Protein AF-A0A840QFC2-F1 (afdb_monomer_lite)

Sequence (84 aa):
MIDHDHLTGLVRGYVCTPCNNVVDHCTHVSECMFSYYLNNPPASQLALPHPNHTAFQRRRGEFHLRRVEHFDRLVAEMAGTHRR

pLDDT: mean 90.46, std 9.66, range [49.56, 98.06]

InterPro domains:
  IPR004211 Recombination endonuclease VII [PF02945] (1-38)
  IPR038563 Recombination endonuclease VII superfamily [G3DSA:3.40.1800.10] (1-40)
  IPR044925 His-Me finger superfamily [SSF54060] (2-29)

Radius of gyration: 21.2 Å; chains: 1; bounding box: 59×27×44 Å

Organism: NCBI:txid664693

Foldseek 3Di:
DQAADLVLQFTLGDDDPVCSVCLVVDPDCDPDPSNVSVVRRPCVVVRDGHPVSVVVVVVVVVVVVVVVVVVVVVVVVVVVVPPD

Secondary structure (DSSP, 8-state):
-EEE-TTT-BEEEE--HHHHHHGGG---SSSSHHHHHHHS-TTGGG-PBPHHHHHHHHHHHHHHHHHHHHHHHHHHHHHHHTT-

Structure (mmCIF, N/CA/C/O backbone):
data_AF-A0A840QFC2-F1
#
_entry.id   AF-A0A840QFC2-F1
#
loop_
_atom_site.group_PDB
_atom_site.id
_atom_site.type_symbol
_atom_site.label_atom_id
_atom_site.label_alt_id
_atom_site.label_comp_id
_atom_site.label_asym_id
_atom_site.label_entity_id
_atom_site.label_seq_id
_atom_site.pdbx_PDB_ins_code
_atom_site.Cartn_x
_atom_site.Cartn_y
_atom_site.Cartn_z
_atom_site.occupancy
_atom_site.B_iso_or_equiv
_atom_site.auth_seq_id
_atom_site.auth_comp_id
_atom_site.auth_asym_id
_atom_site.auth_atom_id
_atom_site.pdbx_PDB_model_num
ATOM 1 N N . MET A 1 1 ? 10.411 5.272 2.443 1.00 94.00 1 MET A N 1
ATOM 2 C CA . MET A 1 1 ? 9.005 5.183 2.886 1.00 94.00 1 MET A CA 1
ATOM 3 C C . MET A 1 1 ? 8.681 3.728 3.152 1.00 94.00 1 MET A C 1
ATOM 5 O O . MET A 1 1 ? 9.165 2.880 2.409 1.00 94.00 1 MET A O 1
ATOM 9 N N . ILE A 1 2 ? 7.939 3.440 4.223 1.00 95.88 2 ILE A N 1
ATOM 10 C CA . ILE A 1 2 ? 7.424 2.089 4.467 1.00 95.88 2 ILE A CA 1
ATOM 11 C C . ILE A 1 2 ? 6.138 1.967 3.657 1.00 95.88 2 ILE A C 1
ATOM 13 O O . ILE A 1 2 ? 5.133 2.593 3.986 1.00 95.88 2 ILE A O 1
ATOM 17 N N . ASP A 1 3 ? 6.213 1.213 2.572 1.00 97.06 3 ASP A N 1
ATOM 18 C CA . ASP A 1 3 ? 5.077 0.946 1.709 1.00 97.06 3 ASP A CA 1
ATOM 19 C C . ASP A 1 3 ? 4.253 -0.216 2.274 1.00 97.06 3 ASP A C 1
ATOM 21 O O . ASP A 1 3 ? 4.788 -1.157 2.877 1.00 97.06 3 ASP A O 1
ATOM 25 N N . HIS A 1 4 ? 2.937 -0.134 2.111 1.00 96.75 4 HIS A N 1
ATOM 26 C CA . HIS A 1 4 ? 2.009 -1.128 2.624 1.00 96.75 4 HIS A CA 1
ATOM 27 C C . HIS A 1 4 ? 0.827 -1.292 1.684 1.00 96.75 4 HIS A C 1
ATOM 29 O O . HIS A 1 4 ? 0.419 -0.358 1.000 1.00 96.75 4 HIS A O 1
ATOM 35 N N . ASP A 1 5 ? 0.271 -2.493 1.676 1.00 95.06 5 ASP A N 1
ATOM 36 C CA . ASP A 1 5 ? -0.965 -2.777 0.976 1.00 95.06 5 ASP A CA 1
ATOM 37 C C . ASP A 1 5 ? -2.113 -2.040 1.685 1.00 95.06 5 ASP A C 1
ATOM 39 O O . ASP A 1 5 ? -2.364 -2.237 2.876 1.00 95.06 5 ASP A O 1
ATOM 43 N N . HIS A 1 6 ? -2.802 -1.152 0.970 1.00 92.12 6 HIS A N 1
ATOM 44 C CA . HIS A 1 6 ? -3.854 -0.323 1.559 1.00 92.12 6 HIS A CA 1
ATOM 45 C C . HIS A 1 6 ? -5.138 -1.095 1.904 1.00 92.12 6 HIS A C 1
ATOM 47 O O . HIS A 1 6 ? -5.929 -0.619 2.726 1.00 92.12 6 HIS A O 1
ATOM 53 N N . LEU A 1 7 ? -5.346 -2.283 1.330 1.00 90.94 7 LEU A N 1
ATOM 54 C CA . LEU A 1 7 ? -6.49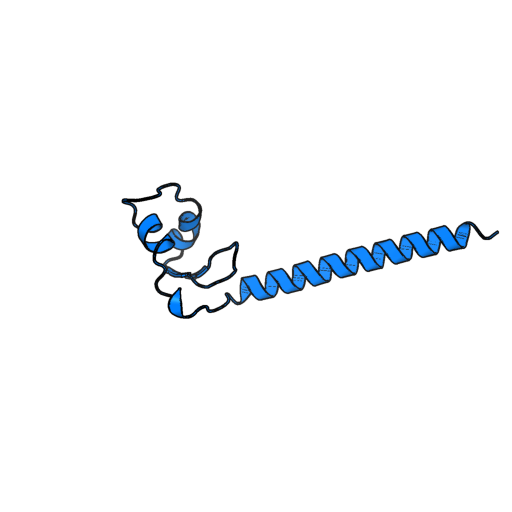4 -3.134 1.630 1.00 90.94 7 LEU A CA 1
ATOM 55 C C . LEU A 1 7 ? -6.276 -3.891 2.946 1.00 90.94 7 LEU A C 1
ATOM 57 O O . LEU A 1 7 ? -7.096 -3.808 3.859 1.00 90.94 7 LEU A O 1
ATOM 61 N N . THR A 1 8 ? -5.158 -4.601 3.056 1.00 92.88 8 THR A N 1
ATOM 62 C CA . THR A 1 8 ? -4.827 -5.465 4.200 1.00 92.88 8 THR A CA 1
ATOM 63 C C . THR A 1 8 ? -4.132 -4.717 5.334 1.00 92.88 8 THR A C 1
ATOM 65 O O . THR A 1 8 ? -4.228 -5.120 6.490 1.00 92.88 8 THR A O 1
ATOM 68 N N . GLY A 1 9 ? -3.438 -3.624 5.021 1.00 95.12 9 GLY A N 1
ATOM 69 C CA . GLY A 1 9 ? -2.599 -2.886 5.958 1.00 95.12 9 GLY A CA 1
ATOM 70 C C . GLY A 1 9 ? -1.201 -3.465 6.152 1.00 95.12 9 GLY A C 1
ATOM 71 O O . GLY A 1 9 ? -0.445 -2.924 6.959 1.00 95.12 9 GLY A O 1
ATOM 72 N N . LEU A 1 10 ? -0.845 -4.552 5.461 1.00 97.19 10 LEU A N 1
ATOM 73 C CA . LEU A 1 10 ? 0.434 -5.235 5.651 1.00 97.19 10 LEU A CA 1
ATOM 74 C C . LEU A 1 10 ? 1.572 -4.532 4.911 1.00 97.19 10 LEU A C 1
ATOM 76 O O . LEU A 1 10 ? 1.423 -4.085 3.774 1.00 97.19 10 LEU A O 1
ATOM 80 N N . VAL A 1 11 ? 2.733 -4.455 5.559 1.00 97.75 11 VAL A N 1
ATOM 81 C CA . VAL A 1 11 ? 3.948 -3.869 4.986 1.00 97.75 11 VAL A CA 1
ATOM 82 C C . VAL A 1 11 ? 4.429 -4.708 3.803 1.00 97.75 11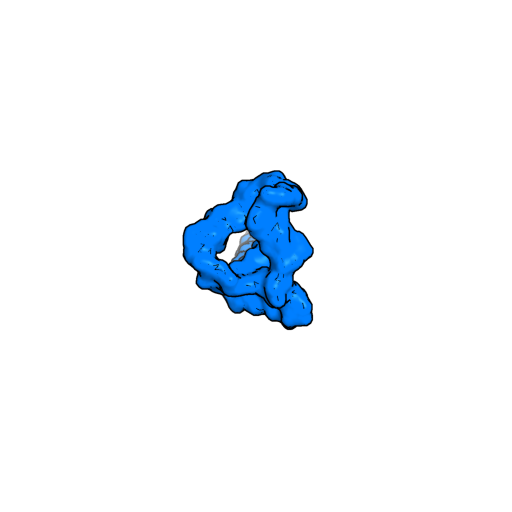 VAL A C 1
ATOM 84 O O . VAL A 1 11 ? 4.656 -5.910 3.931 1.00 97.75 11 VAL A O 1
ATOM 87 N N . ARG A 1 12 ? 4.646 -4.050 2.660 1.00 98.06 12 ARG A N 1
ATOM 88 C CA . ARG A 1 12 ? 5.208 -4.658 1.445 1.00 98.06 12 ARG A CA 1
ATOM 89 C C . ARG A 1 12 ? 6.731 -4.520 1.402 1.00 98.06 12 ARG A C 1
ATOM 91 O O . ARG A 1 12 ? 7.427 -5.462 1.024 1.00 98.06 12 ARG A O 1
ATOM 98 N N . GLY A 1 13 ? 7.273 -3.384 1.852 1.00 97.19 13 GLY A N 1
ATOM 99 C CA . GLY A 1 13 ? 8.718 -3.160 1.971 1.00 97.19 13 GLY A CA 1
ATOM 100 C C . GLY A 1 13 ? 9.113 -1.686 2.094 1.00 97.19 13 GLY A C 1
ATOM 101 O O . GLY A 1 13 ? 8.268 -0.813 2.279 1.00 97.19 13 GLY A O 1
ATOM 102 N N . TYR A 1 14 ? 10.413 -1.401 1.981 1.00 97.06 14 TYR A N 1
ATOM 103 C CA . TYR A 1 14 ? 10.932 -0.032 1.942 1.00 97.06 14 TYR A CA 1
ATOM 104 C C . TYR A 1 14 ? 11.165 0.413 0.497 1.00 97.06 14 TYR A C 1
ATOM 106 O O . TYR A 1 14 ? 11.897 -0.239 -0.244 1.00 97.06 14 TYR A O 1
ATOM 114 N N . VAL A 1 15 ? 10.575 1.542 0.108 1.00 96.62 15 VAL A N 1
ATOM 115 C CA . VAL A 1 15 ? 10.733 2.139 -1.229 1.00 96.62 15 VAL A CA 1
ATOM 116 C C . VAL A 1 15 ? 11.028 3.636 -1.122 1.00 96.62 15 VAL A C 1
ATOM 118 O O . VAL A 1 15 ? 10.794 4.265 -0.083 1.00 96.62 15 VAL A O 1
ATOM 121 N N . CYS A 1 16 ? 11.558 4.246 -2.183 1.00 97.69 16 CYS A N 1
ATOM 122 C CA . CYS A 1 16 ? 11.736 5.698 -2.222 1.00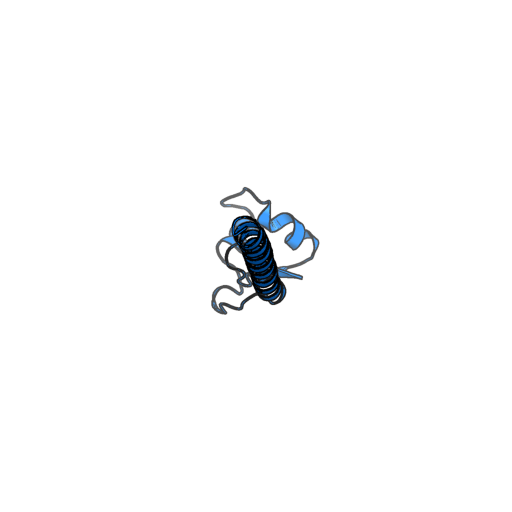 97.69 16 CYS A CA 1
ATOM 123 C C . CYS A 1 16 ? 10.381 6.421 -2.342 1.00 97.69 16 CYS A C 1
ATOM 125 O O . CYS A 1 16 ? 9.392 5.842 -2.791 1.00 97.69 16 CYS A O 1
ATOM 127 N N . THR A 1 17 ? 10.330 7.696 -1.948 1.00 97.25 17 THR A N 1
ATOM 128 C CA . THR A 1 17 ? 9.090 8.493 -1.971 1.00 97.25 17 THR A CA 1
ATOM 129 C C . THR A 1 17 ? 8.427 8.551 -3.353 1.00 97.25 17 THR A C 1
ATOM 131 O O . THR A 1 17 ? 7.223 8.314 -3.415 1.00 97.25 17 THR A O 1
ATOM 134 N N . PRO A 1 18 ? 9.153 8.781 -4.469 1.00 97.19 18 PRO A N 1
ATOM 135 C CA . PRO A 1 18 ? 8.536 8.769 -5.795 1.00 97.19 18 PRO A CA 1
ATOM 136 C C . PRO A 1 18 ? 7.856 7.439 -6.129 1.00 97.19 18 PRO A C 1
ATOM 138 O O . PRO A 1 18 ? 6.712 7.447 -6.570 1.00 97.19 18 PRO A O 1
ATOM 141 N N . CYS A 1 19 ? 8.513 6.305 -5.859 1.00 96.94 19 CYS A N 1
ATOM 142 C CA . CYS A 1 19 ? 7.928 4.985 -6.097 1.00 96.94 19 CYS A CA 1
ATOM 143 C C . CYS A 1 19 ? 6.699 4.744 -5.214 1.00 96.94 19 CYS A C 1
ATOM 145 O O . CYS A 1 19 ? 5.675 4.297 -5.718 1.00 96.94 19 CYS A O 1
ATOM 147 N N . ASN A 1 20 ? 6.769 5.097 -3.925 1.00 96.56 20 ASN A N 1
ATOM 148 C CA . ASN A 1 20 ? 5.641 4.959 -2.997 1.00 96.56 20 ASN A CA 1
ATOM 149 C C . ASN A 1 20 ? 4.388 5.699 -3.485 1.00 96.56 20 ASN A C 1
ATOM 151 O O . ASN A 1 20 ? 3.274 5.268 -3.219 1.00 96.56 20 ASN A O 1
ATOM 155 N N . ASN A 1 21 ? 4.562 6.833 -4.165 1.00 95.56 21 ASN A N 1
ATOM 156 C CA . ASN A 1 21 ? 3.448 7.660 -4.622 1.00 95.56 21 ASN A CA 1
ATOM 157 C C . ASN A 1 21 ? 2.734 7.095 -5.857 1.00 95.56 21 ASN A C 1
ATOM 159 O O . ASN A 1 21 ? 1.624 7.525 -6.151 1.00 95.56 21 ASN A O 1
ATOM 163 N N . VAL A 1 22 ? 3.363 6.182 -6.604 1.00 95.94 22 VAL A N 1
ATOM 164 C CA . VAL A 1 22 ? 2.836 5.708 -7.897 1.00 95.94 22 VAL A CA 1
ATOM 165 C C . VAL A 1 22 ? 2.652 4.198 -7.974 1.00 95.94 22 VAL A C 1
ATOM 167 O O . VAL A 1 22 ? 1.962 3.732 -8.876 1.00 95.94 22 VAL A O 1
ATOM 170 N N . VAL A 1 23 ? 3.246 3.427 -7.057 1.00 95.94 23 VAL A N 1
ATOM 171 C CA . VAL A 1 23 ? 3.249 1.957 -7.114 1.00 95.94 23 VAL A CA 1
ATOM 172 C C . VAL A 1 23 ? 1.831 1.375 -7.165 1.00 95.94 23 VAL A C 1
ATOM 174 O O . VAL A 1 23 ? 1.571 0.503 -7.987 1.00 95.94 23 VAL A O 1
ATOM 177 N N . ASP A 1 24 ? 0.893 1.932 -6.395 1.00 93.38 24 ASP A N 1
ATOM 178 C CA . ASP A 1 24 ? -0.517 1.508 -6.379 1.00 93.38 24 ASP A CA 1
ATOM 179 C C . ASP A 1 24 ? -1.316 1.954 -7.614 1.00 93.38 24 ASP A C 1
ATOM 181 O O . ASP A 1 24 ? -2.413 1.458 -7.861 1.00 93.38 24 ASP A O 1
ATOM 185 N N . HIS A 1 25 ? -0.784 2.887 -8.404 1.00 93.44 25 HIS A N 1
ATOM 186 C CA . HIS A 1 25 ? -1.398 3.343 -9.652 1.00 93.44 25 HIS A CA 1
ATOM 187 C C . HIS A 1 25 ? -0.881 2.579 -10.877 1.00 93.44 25 HIS A C 1
ATOM 189 O O . HIS A 1 25 ? -1.348 2.812 -11.991 1.00 93.44 25 HIS A O 1
ATOM 195 N N . CYS A 1 26 ? 0.080 1.669 -10.699 1.00 92.25 26 CYS A N 1
ATOM 196 C CA . CYS A 1 26 ? 0.595 0.852 -11.785 1.00 92.25 26 CYS A CA 1
ATOM 197 C C . CYS A 1 26 ? -0.446 -0.184 -12.229 1.00 92.25 26 CYS A C 1
ATOM 199 O O . CYS A 1 26 ? -0.795 -1.088 -11.478 1.00 92.25 26 CYS A O 1
ATOM 201 N N . THR A 1 27 ? -0.891 -0.099 -13.483 1.00 94.06 27 THR A N 1
ATOM 202 C CA . THR A 1 27 ? -1.861 -1.038 -14.074 1.00 94.06 27 THR A CA 1
ATOM 203 C C . THR A 1 27 ? -1.210 -2.242 -14.759 1.00 94.06 27 THR A C 1
ATOM 205 O O . THR A 1 27 ? -1.913 -3.122 -15.250 1.00 94.06 27 THR A O 1
ATOM 208 N N . HIS A 1 28 ? 0.125 -2.285 -14.843 1.00 95.19 28 HIS A N 1
ATOM 209 C CA . HIS A 1 28 ? 0.841 -3.409 -15.443 1.00 95.19 28 HIS A CA 1
ATOM 210 C C . HIS A 1 28 ? 0.745 -4.644 -14.546 1.00 95.19 28 HIS A C 1
ATOM 212 O O . HIS A 1 28 ? 1.115 -4.594 -13.374 1.00 95.19 28 HIS A O 1
ATOM 218 N N . VAL A 1 29 ? 0.303 -5.762 -15.120 1.00 92.50 29 VAL A N 1
ATOM 219 C CA . VAL A 1 29 ? 0.194 -7.058 -14.427 1.00 92.50 29 VAL A CA 1
ATOM 220 C C . VAL A 1 29 ? 1.475 -7.900 -14.509 1.00 92.50 29 VAL A C 1
ATOM 222 O O . VAL A 1 29 ? 1.657 -8.818 -13.714 1.00 92.50 29 VAL A O 1
ATOM 225 N N . SER A 1 30 ? 2.381 -7.576 -15.438 1.00 95.19 30 SER A N 1
ATOM 226 C CA . SER A 1 30 ? 3.678 -8.234 -15.645 1.00 95.19 30 SER A CA 1
ATOM 227 C C . SER A 1 30 ? 4.677 -7.284 -16.317 1.00 95.19 30 SER A C 1
ATOM 229 O O . SER A 1 30 ? 4.306 -6.191 -16.744 1.00 95.19 30 SER A O 1
ATOM 231 N N . GLU A 1 31 ? 5.946 -7.702 -16.407 1.00 94.25 31 GLU A N 1
ATOM 232 C CA . GLU A 1 31 ? 7.022 -7.004 -17.143 1.00 94.25 31 GLU A CA 1
ATOM 233 C C . GLU A 1 31 ? 7.285 -5.553 -16.699 1.00 94.25 31 GLU A C 1
ATOM 235 O O . GLU A 1 31 ? 7.887 -4.752 -17.409 1.00 94.25 31 GLU A O 1
ATOM 240 N N . CYS A 1 32 ? 6.886 -5.218 -15.474 1.00 95.88 32 CYS A N 1
ATOM 241 C CA . CYS A 1 32 ? 7.094 -3.914 -14.860 1.00 95.88 32 CYS A CA 1
ATOM 242 C C . CYS A 1 32 ? 7.690 -4.085 -13.462 1.00 95.88 32 CYS A C 1
ATOM 244 O O . CYS A 1 32 ? 7.244 -4.937 -12.693 1.00 95.88 32 CYS A O 1
ATOM 246 N N . MET A 1 33 ? 8.640 -3.229 -13.083 1.00 95.31 33 MET A N 1
ATOM 247 C CA . MET A 1 33 ? 9.259 -3.279 -11.753 1.00 95.31 33 MET A CA 1
ATOM 248 C C . MET A 1 33 ? 8.245 -3.149 -10.612 1.00 95.31 33 MET A C 1
ATOM 250 O O . MET A 1 33 ? 8.394 -3.816 -9.590 1.00 95.31 33 MET A O 1
ATOM 254 N N . PHE A 1 34 ? 7.187 -2.352 -10.791 1.00 97.06 34 PHE A N 1
ATOM 255 C CA . PHE A 1 34 ? 6.105 -2.275 -9.811 1.00 97.06 34 PHE A CA 1
ATOM 256 C C . PHE A 1 34 ? 5.300 -3.571 -9.755 1.00 97.06 34 PHE A C 1
ATOM 258 O O . PHE A 1 34 ? 5.038 -4.049 -8.661 1.00 97.06 34 PHE A O 1
ATOM 265 N N . SER A 1 35 ? 4.990 -4.196 -10.897 1.00 96.00 35 SER A N 1
ATOM 266 C CA . SER A 1 35 ? 4.298 -5.493 -10.905 1.00 96.00 35 SER A CA 1
ATOM 267 C C . SER A 1 35 ? 5.108 -6.576 -10.184 1.00 96.00 35 SER A C 1
ATOM 269 O O . SER A 1 35 ? 4.565 -7.304 -9.361 1.00 96.00 35 SER A O 1
ATOM 271 N N . TYR A 1 36 ? 6.427 -6.631 -10.401 1.00 96.25 36 TYR A N 1
ATOM 272 C CA . TYR A 1 36 ? 7.300 -7.582 -9.711 1.00 96.25 36 TYR A CA 1
ATOM 273 C C . TYR A 1 36 ? 7.348 -7.333 -8.203 1.00 96.25 36 TYR A C 1
ATOM 275 O O . TYR A 1 36 ? 7.262 -8.279 -7.425 1.00 96.25 36 TYR A O 1
ATOM 283 N N . TYR A 1 37 ? 7.435 -6.068 -7.791 1.00 97.00 37 TYR A N 1
ATOM 284 C CA . TYR A 1 37 ? 7.395 -5.683 -6.384 1.00 97.00 37 TYR A CA 1
ATOM 285 C C . TYR A 1 37 ? 6.054 -6.024 -5.715 1.00 97.00 37 TYR A C 1
ATOM 287 O O . TYR A 1 37 ? 6.041 -6.572 -4.616 1.00 97.00 37 TYR A O 1
ATOM 295 N N . LEU A 1 38 ? 4.931 -5.728 -6.375 1.00 95.50 38 LEU A N 1
ATOM 296 C CA . LEU A 1 38 ? 3.587 -5.993 -5.860 1.00 95.50 38 LEU A CA 1
ATOM 297 C C . LEU A 1 38 ? 3.293 -7.494 -5.758 1.00 95.50 38 LEU A C 1
ATOM 299 O O . LEU A 1 38 ? 2.706 -7.934 -4.774 1.00 95.50 38 LEU A O 1
ATOM 303 N N . ASN A 1 39 ? 3.732 -8.279 -6.745 1.00 94.38 39 ASN A N 1
ATOM 304 C CA . ASN A 1 39 ? 3.520 -9.727 -6.781 1.00 94.38 39 ASN A CA 1
ATOM 305 C C . ASN A 1 39 ? 4.433 -10.492 -5.813 1.00 94.38 39 ASN A C 1
ATOM 307 O O . ASN A 1 39 ? 4.080 -11.585 -5.377 1.00 94.38 39 ASN A O 1
ATOM 311 N N . ASN A 1 40 ? 5.605 -9.943 -5.480 1.00 95.56 40 ASN A N 1
ATOM 312 C CA . ASN A 1 40 ? 6.541 -10.557 -4.542 1.00 95.56 40 ASN A CA 1
ATOM 313 C C . ASN A 1 40 ? 7.156 -9.508 -3.594 1.00 95.56 40 ASN A C 1
ATOM 315 O O . ASN A 1 40 ? 8.332 -9.151 -3.737 1.00 95.56 40 ASN A O 1
ATOM 319 N N . PRO A 1 41 ? 6.376 -8.993 -2.624 1.00 96.44 41 PRO A N 1
ATOM 320 C CA . PRO A 1 41 ? 6.842 -7.937 -1.741 1.00 96.44 41 PRO A CA 1
ATOM 321 C C . PRO A 1 41 ? 7.956 -8.452 -0.819 1.00 96.44 41 PRO A C 1
ATOM 323 O O . PRO A 1 41 ? 7.754 -9.477 -0.154 1.00 96.44 41 PRO A O 1
ATOM 326 N N . PRO A 1 42 ? 9.093 -7.741 -0.686 1.00 96.81 42 PRO A N 1
ATOM 327 C CA . PRO A 1 42 ? 10.223 -8.184 0.136 1.00 96.81 42 PRO A CA 1
ATOM 328 C C . PRO A 1 42 ? 9.884 -8.463 1.606 1.00 96.81 42 PRO A C 1
ATOM 330 O O . PRO A 1 42 ? 10.537 -9.286 2.239 1.00 96.81 42 PRO A O 1
ATOM 333 N N . ALA A 1 43 ? 8.881 -7.780 2.165 1.00 97.56 43 ALA A N 1
ATOM 334 C CA . ALA A 1 43 ? 8.476 -7.935 3.563 1.00 97.56 43 ALA A CA 1
ATOM 335 C C . ALA A 1 43 ? 7.263 -8.862 3.765 1.00 97.56 43 ALA A C 1
ATOM 337 O O . ALA A 1 43 ? 6.819 -9.030 4.900 1.00 97.56 43 ALA A O 1
ATOM 338 N N . SER A 1 44 ? 6.736 -9.479 2.700 1.00 95.50 44 SER A N 1
ATOM 339 C CA . SER A 1 44 ? 5.509 -10.295 2.746 1.00 95.50 44 SER A CA 1
ATOM 340 C C . SER A 1 44 ? 5.552 -11.396 3.812 1.00 95.50 44 SER A C 1
ATOM 342 O O . SER A 1 44 ? 4.591 -11.581 4.556 1.00 95.50 44 SER A O 1
ATOM 344 N N . GLN A 1 45 ? 6.695 -12.069 3.952 1.00 96.56 45 GLN A N 1
ATOM 345 C CA . GLN A 1 45 ? 6.894 -13.162 4.909 1.00 96.56 45 GLN A CA 1
ATOM 346 C C . GLN A 1 45 ? 6.864 -12.718 6.378 1.00 96.56 45 GLN A C 1
ATOM 348 O O . GLN A 1 45 ? 6.679 -13.547 7.263 1.00 96.56 45 GLN A O 1
ATOM 353 N N . LEU A 1 46 ? 7.050 -11.424 6.653 1.00 96.50 46 LEU A N 1
ATOM 354 C CA . LEU A 1 46 ? 7.074 -10.897 8.017 1.00 96.50 46 LEU A CA 1
ATOM 355 C C . LEU A 1 46 ? 5.668 -10.597 8.553 1.00 96.50 46 LEU A C 1
ATOM 357 O O . LEU A 1 46 ? 5.509 -10.451 9.763 1.00 96.50 46 LEU A O 1
ATOM 361 N N . ALA A 1 47 ? 4.670 -10.470 7.667 1.00 95.38 47 ALA A N 1
ATOM 362 C CA . ALA A 1 47 ? 3.276 -10.166 8.009 1.00 95.38 47 ALA A CA 1
ATOM 363 C C . ALA A 1 47 ? 3.114 -8.978 8.986 1.00 95.38 47 ALA A C 1
ATOM 365 O O . ALA A 1 47 ? 2.253 -8.981 9.868 1.00 95.38 47 ALA A O 1
ATOM 366 N N . LEU A 1 48 ? 3.958 -7.950 8.844 1.00 95.81 48 LEU A N 1
ATOM 367 C CA . LEU A 1 48 ? 3.967 -6.804 9.751 1.00 95.81 48 LEU A CA 1
ATOM 368 C C . LEU A 1 48 ? 2.833 -5.826 9.408 1.00 95.81 48 LEU A C 1
ATOM 370 O O . LEU A 1 48 ? 2.736 -5.401 8.254 1.00 95.81 48 LEU A O 1
ATOM 374 N N . PRO A 1 49 ? 2.012 -5.399 10.383 1.00 95.69 49 PRO A N 1
ATOM 375 C CA . PRO A 1 49 ? 1.010 -4.366 10.158 1.00 95.69 49 PRO A CA 1
ATOM 376 C C . PRO A 1 49 ? 1.663 -2.984 10.058 1.00 95.69 49 PRO A C 1
ATOM 378 O O . PRO A 1 49 ? 2.530 -2.623 10.859 1.00 95.69 49 PRO A O 1
ATOM 381 N N . HIS A 1 50 ? 1.208 -2.166 9.112 1.00 95.19 50 HIS A N 1
ATOM 382 C CA . HIS A 1 50 ? 1.669 -0.792 8.987 1.00 95.19 50 HIS A CA 1
ATOM 383 C C . HIS A 1 50 ? 1.067 0.084 10.106 1.00 95.19 50 HIS A C 1
ATOM 385 O O . HIS A 1 50 ? -0.162 0.150 10.240 1.00 95.19 50 HIS A O 1
ATOM 391 N N . PRO A 1 51 ? 1.883 0.813 10.897 1.00 89.69 51 PRO A N 1
ATOM 392 C CA . PRO A 1 51 ? 1.398 1.547 12.070 1.00 89.69 51 PRO A CA 1
ATOM 393 C C . PRO A 1 51 ? 0.281 2.550 11.757 1.00 89.69 51 PRO A C 1
ATOM 395 O O . PRO A 1 51 ? -0.697 2.654 12.502 1.00 89.69 51 PRO A O 1
ATOM 398 N N . ASN A 1 52 ? 0.389 3.257 10.627 1.00 88.00 52 ASN A N 1
ATOM 399 C CA . ASN A 1 52 ? -0.594 4.276 10.257 1.00 88.00 52 ASN A CA 1
ATOM 400 C C . ASN A 1 52 ? -1.919 3.673 9.781 1.00 88.00 52 ASN A C 1
ATOM 402 O O . ASN A 1 52 ? -2.959 4.303 9.967 1.00 88.00 52 ASN A O 1
ATOM 406 N N . HIS A 1 53 ? -1.901 2.465 9.209 1.00 88.62 53 HIS A N 1
ATOM 407 C CA . HIS A 1 53 ? -3.120 1.781 8.774 1.00 88.62 53 HIS A CA 1
ATOM 408 C C . HIS A 1 53 ? -3.916 1.291 9.982 1.00 88.62 53 HIS A C 1
ATOM 410 O O . HIS A 1 53 ? -5.088 1.636 10.129 1.00 88.62 53 HIS A O 1
ATOM 416 N N . THR A 1 54 ? -3.239 0.642 10.933 1.00 81.12 54 THR A N 1
ATOM 417 C CA . THR A 1 54 ? -3.835 0.223 12.210 1.00 81.12 54 THR A CA 1
ATOM 418 C C . THR A 1 54 ? -4.430 1.408 12.972 1.00 81.12 54 THR A C 1
ATOM 420 O O . THR A 1 54 ? -5.566 1.350 13.447 1.00 81.12 54 THR A O 1
ATOM 423 N N . ALA A 1 55 ? -3.692 2.519 13.071 1.00 82.31 55 ALA A N 1
ATOM 424 C CA . ALA A 1 55 ? -4.182 3.726 13.732 1.00 82.31 55 ALA A CA 1
ATOM 425 C C . ALA A 1 55 ? -5.383 4.350 12.998 1.00 82.31 55 ALA A C 1
ATOM 427 O O . ALA A 1 55 ? -6.327 4.812 13.641 1.00 82.31 55 ALA A O 1
ATOM 428 N N . PHE A 1 56 ? -5.373 4.359 11.661 1.00 81.25 56 PHE A N 1
ATOM 429 C CA . PHE A 1 56 ? -6.491 4.851 10.859 1.00 81.25 56 PHE A CA 1
ATOM 430 C C . PHE A 1 56 ? -7.751 4.000 11.046 1.00 81.25 56 PHE A C 1
ATOM 432 O O . PHE A 1 56 ? -8.822 4.562 11.278 1.00 81.25 56 PHE A O 1
ATOM 439 N N . GLN A 1 57 ? -7.634 2.669 11.009 1.00 79.25 57 GLN A N 1
ATOM 440 C CA . GLN A 1 57 ? -8.773 1.774 11.218 1.00 79.25 57 GLN A CA 1
ATOM 441 C C . GLN A 1 57 ? -9.400 1.958 12.603 1.00 79.25 57 GLN A C 1
ATOM 443 O O . GLN A 1 57 ? -10.621 2.078 12.702 1.00 79.25 57 GLN A O 1
ATOM 448 N N . ARG A 1 58 ? -8.579 2.068 13.657 1.00 77.31 58 ARG A N 1
ATOM 449 C CA . ARG A 1 58 ? -9.062 2.341 15.022 1.00 77.31 58 ARG A CA 1
ATOM 450 C C . ARG A 1 58 ? -9.854 3.641 15.094 1.00 77.31 58 ARG A C 1
ATOM 452 O O . ARG A 1 58 ? -11.013 3.624 15.498 1.00 77.31 58 ARG A O 1
ATOM 459 N N . ARG A 1 59 ? -9.275 4.743 14.604 1.00 80.75 59 ARG A N 1
ATOM 460 C CA . ARG A 1 59 ? -9.960 6.044 14.567 1.00 80.75 59 ARG A CA 1
ATOM 461 C C . ARG A 1 59 ? -11.266 5.973 13.779 1.00 80.75 59 ARG A C 1
ATOM 463 O O . ARG A 1 59 ? -12.279 6.491 14.232 1.00 80.75 59 ARG A O 1
ATOM 470 N N . ARG A 1 60 ? -11.275 5.313 12.617 1.00 79.00 60 ARG A N 1
ATOM 471 C CA . ARG A 1 60 ? -12.490 5.138 11.805 1.00 79.00 60 ARG A CA 1
ATOM 472 C C . ARG A 1 60 ? -13.581 4.382 12.570 1.00 79.00 60 ARG A C 1
ATOM 474 O O . ARG A 1 60 ? -14.745 4.770 12.481 1.00 79.00 60 ARG A O 1
ATOM 481 N N . GLY A 1 61 ? -13.210 3.352 13.330 1.00 83.19 61 GLY A N 1
ATOM 482 C CA . GLY A 1 61 ? -14.116 2.631 14.225 1.00 83.19 61 GLY A CA 1
ATOM 483 C C . GLY A 1 61 ? -14.685 3.526 15.327 1.00 83.19 61 GLY A C 1
ATOM 484 O O . GLY A 1 61 ? -15.898 3.584 15.500 1.00 83.19 61 GLY A O 1
ATOM 485 N N . GLU A 1 62 ? -13.836 4.298 16.006 1.00 87.38 62 GLU A N 1
ATOM 486 C CA . GLU A 1 62 ? -14.260 5.253 17.041 1.00 87.38 62 GLU A CA 1
ATOM 487 C C . GLU A 1 62 ? -15.238 6.304 16.496 1.00 87.38 62 GLU A C 1
ATOM 489 O O . GLU A 1 62 ? -16.268 6.572 17.113 1.00 87.38 62 GLU A O 1
ATOM 494 N N . PHE A 1 63 ? -14.964 6.880 15.320 1.00 85.19 63 PHE A N 1
ATOM 495 C CA . PHE A 1 63 ? -15.888 7.815 14.670 1.00 85.19 63 PHE A CA 1
ATOM 496 C C . PHE A 1 63 ? -17.223 7.157 14.313 1.00 85.19 63 PHE A C 1
ATOM 498 O O . PHE A 1 63 ? -18.274 7.779 14.474 1.00 85.19 63 PHE A O 1
ATOM 505 N N . HIS A 1 64 ? -17.198 5.910 13.836 1.00 85.06 64 HIS A N 1
ATOM 506 C CA . HIS A 1 64 ? -18.416 5.165 13.537 1.00 85.06 64 HIS 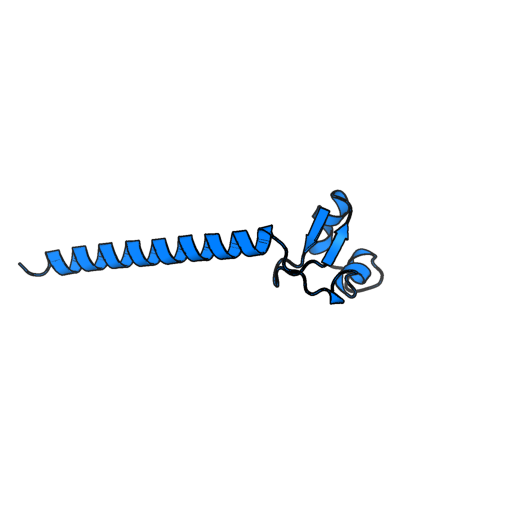A CA 1
ATOM 507 C C . HIS A 1 64 ? -19.261 4.936 14.797 1.00 85.06 64 HIS A C 1
ATOM 509 O O . HIS A 1 64 ? -20.449 5.251 14.781 1.00 85.06 64 HIS A O 1
ATOM 515 N N . LEU A 1 65 ? -18.645 4.474 15.891 1.00 85.75 65 LEU A N 1
ATOM 516 C CA . LEU A 1 65 ? -19.320 4.257 17.176 1.00 85.75 65 LEU A CA 1
ATOM 517 C C . LEU A 1 65 ? -19.926 5.554 17.718 1.00 85.75 65 LEU A C 1
ATOM 519 O O . LEU A 1 65 ? -21.116 5.592 18.016 1.00 85.75 65 LEU A O 1
ATOM 523 N N . ARG A 1 66 ? -19.165 6.657 17.713 1.00 89.19 66 ARG A N 1
ATOM 524 C CA . ARG A 1 66 ? -19.675 7.980 18.115 1.00 89.19 66 ARG A CA 1
ATOM 525 C C . ARG A 1 66 ? -20.886 8.421 17.296 1.00 89.19 66 ARG A C 1
ATOM 527 O O . ARG A 1 66 ? -21.782 9.079 17.823 1.00 89.19 66 ARG A O 1
ATOM 534 N N . ARG A 1 67 ? -20.918 8.090 16.001 1.00 89.25 67 ARG A N 1
ATOM 535 C CA . ARG A 1 67 ? -22.055 8.408 15.127 1.00 89.25 67 ARG A CA 1
ATOM 536 C C . ARG A 1 67 ? -23.296 7.594 15.497 1.00 89.25 67 ARG A C 1
ATOM 538 O O . ARG A 1 67 ? -24.385 8.159 15.490 1.00 89.25 67 ARG A O 1
ATOM 545 N N . VAL A 1 68 ? -23.132 6.312 15.829 1.00 90.81 68 VAL A N 1
ATOM 546 C CA . VAL A 1 68 ? -24.226 5.449 16.311 1.00 90.81 68 VAL A CA 1
ATOM 547 C C . VAL A 1 68 ? -24.761 5.968 17.646 1.00 90.81 68 VAL A C 1
ATOM 549 O O . VAL A 1 68 ? -25.945 6.254 17.747 1.00 90.81 68 VAL A O 1
ATOM 552 N N . GLU A 1 69 ? -23.887 6.241 18.616 1.00 93.56 69 GLU A N 1
ATOM 553 C CA . GLU A 1 69 ? -24.275 6.795 19.924 1.00 93.56 69 GLU A CA 1
ATOM 554 C C . GLU A 1 69 ? -24.991 8.152 19.818 1.00 93.56 69 GLU A C 1
ATOM 556 O O . GLU A 1 69 ? -25.866 8.486 20.620 1.00 93.56 69 GLU A O 1
ATOM 561 N N . HIS A 1 70 ? -24.597 8.991 18.856 1.00 93.19 70 HIS A N 1
ATOM 562 C CA . HIS A 1 70 ? -25.295 10.246 18.591 1.00 93.19 70 HIS A CA 1
ATOM 563 C C . HIS A 1 70 ? -26.700 10.004 18.032 1.00 93.19 70 HIS A C 1
ATOM 565 O O . HIS A 1 70 ? -27.648 10.633 18.495 1.00 93.19 70 HIS A O 1
ATOM 571 N N . PHE A 1 71 ? -26.841 9.076 17.085 1.00 92.69 71 PHE A N 1
ATOM 572 C CA . PHE A 1 71 ? -28.136 8.710 16.522 1.00 92.69 71 PHE A CA 1
ATOM 573 C C . PHE A 1 71 ? -29.074 8.105 17.577 1.00 92.69 71 PHE A C 1
ATOM 575 O O . PHE A 1 71 ? -30.214 8.547 17.693 1.00 92.69 71 PHE A O 1
ATOM 582 N N . ASP A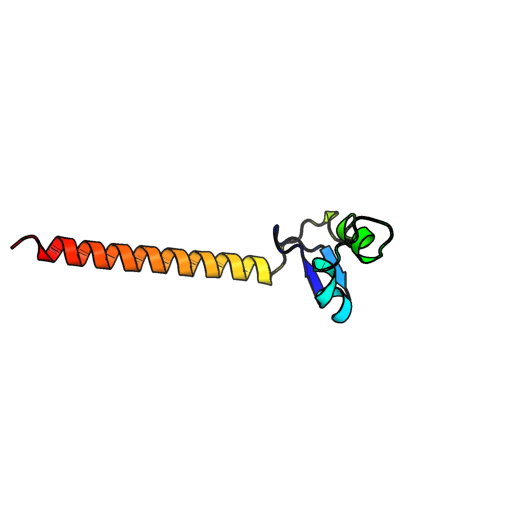 1 72 ? -28.583 7.176 18.401 1.00 92.88 72 ASP A N 1
ATOM 583 C CA . ASP A 1 72 ? -29.370 6.545 19.469 1.00 92.88 72 ASP A CA 1
ATOM 584 C C . ASP A 1 72 ? -29.898 7.577 20.476 1.00 92.88 72 ASP A C 1
ATOM 586 O O . ASP A 1 72 ? -31.052 7.500 20.904 1.00 92.88 72 ASP A O 1
ATOM 590 N N . ARG A 1 73 ? -29.090 8.598 20.807 1.00 91.50 73 ARG A N 1
ATOM 591 C CA . ARG A 1 73 ? -29.535 9.727 21.641 1.00 91.50 73 ARG A CA 1
ATOM 592 C C . ARG A 1 73 ? -30.674 10.512 21.000 1.00 91.50 73 ARG A C 1
ATOM 594 O O . ARG A 1 73 ? -31.676 10.751 21.666 1.00 91.50 73 ARG A O 1
ATOM 601 N N . LEU A 1 74 ? -30.552 10.865 19.719 1.00 93.38 74 LEU A N 1
ATOM 602 C CA . LEU A 1 74 ? -31.604 11.591 18.999 1.00 93.38 74 LEU A CA 1
ATOM 603 C C . LEU A 1 74 ? -32.914 10.792 18.962 1.00 93.38 74 LEU A C 1
ATOM 605 O O . LEU A 1 74 ? -33.985 11.342 19.213 1.00 93.38 74 LEU A O 1
ATOM 609 N N . VAL A 1 75 ? -32.841 9.482 18.710 1.00 92.00 75 VAL A N 1
ATOM 610 C CA . VAL A 1 75 ? -34.021 8.604 18.717 1.00 92.00 75 VAL A CA 1
ATOM 611 C C . VAL A 1 75 ? -34.665 8.551 20.106 1.00 92.00 75 VAL A C 1
ATOM 613 O O . VAL A 1 75 ? -35.888 8.650 20.217 1.00 92.00 75 VAL A O 1
ATOM 616 N N . ALA A 1 76 ? -33.869 8.436 21.172 1.00 89.44 76 ALA A N 1
ATOM 617 C CA . ALA A 1 76 ? -34.378 8.424 22.543 1.00 89.44 76 ALA A CA 1
ATOM 618 C C . ALA A 1 76 ? -35.070 9.745 22.925 1.00 89.44 76 ALA A C 1
ATOM 620 O O . ALA A 1 76 ? -36.131 9.722 23.553 1.00 89.44 76 ALA A O 1
ATOM 621 N N . GLU A 1 77 ? -34.513 10.886 22.509 1.00 92.75 77 GLU A N 1
ATOM 622 C CA . GLU A 1 77 ? -35.119 12.210 22.693 1.00 92.75 77 GLU A CA 1
ATOM 623 C C . GLU A 1 77 ? -36.473 12.314 21.971 1.00 92.75 77 GLU A C 1
ATOM 625 O O . GLU A 1 77 ? -37.465 12.718 22.581 1.00 92.75 77 GLU A O 1
ATOM 630 N N . MET A 1 78 ? -36.550 11.865 20.712 1.00 86.38 78 MET A N 1
ATOM 631 C CA . MET A 1 78 ? -37.792 11.839 19.923 1.00 86.38 78 MET A CA 1
ATOM 632 C C . MET A 1 78 ? -38.852 10.876 20.492 1.00 86.38 78 MET A C 1
ATOM 634 O O . MET A 1 78 ? -40.051 11.142 20.431 1.00 86.38 78 MET A O 1
ATOM 638 N N . ALA A 1 79 ? -38.438 9.749 21.073 1.00 83.12 79 ALA A N 1
ATOM 639 C CA . ALA A 1 79 ? -39.349 8.811 21.732 1.00 83.12 79 ALA A CA 1
ATOM 640 C C . ALA A 1 79 ? -39.836 9.320 23.105 1.00 83.12 79 ALA A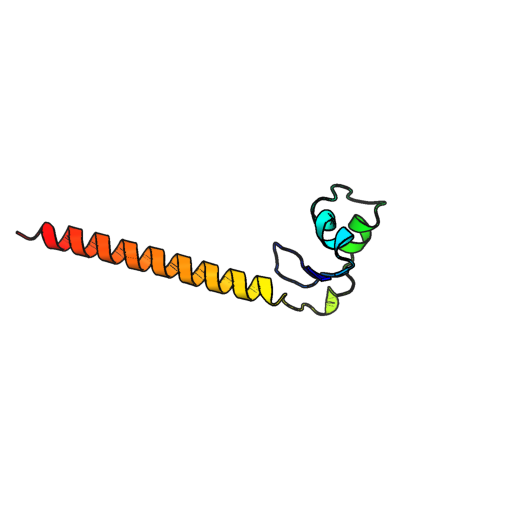 C 1
ATOM 642 O O . ALA A 1 79 ? -40.891 8.909 23.599 1.00 83.12 79 ALA A O 1
ATOM 643 N N . GLY A 1 80 ? -39.071 10.204 23.751 1.00 72.31 80 GLY A N 1
ATOM 644 C CA . GLY A 1 80 ? -39.459 10.889 24.984 1.00 72.31 80 GLY A CA 1
ATOM 645 C C . GLY A 1 80 ? -40.492 11.997 24.760 1.00 72.31 80 GLY A C 1
ATOM 646 O O . GLY A 1 80 ? -41.363 12.195 25.607 1.00 72.31 80 GLY A O 1
ATOM 647 N N . THR A 1 81 ? -40.450 12.678 23.614 1.00 59.47 81 THR A N 1
ATOM 648 C CA . THR A 1 81 ? -41.395 13.753 23.264 1.00 59.47 81 THR A CA 1
ATOM 649 C C . THR A 1 81 ? -42.792 13.255 22.881 1.00 59.47 81 THR A C 1
ATOM 651 O O . THR A 1 81 ? -43.751 13.997 23.063 1.00 59.47 81 THR A O 1
ATOM 654 N N . HIS A 1 82 ? -42.947 11.996 22.454 1.00 55.94 82 HIS A N 1
ATOM 655 C CA . HIS A 1 82 ? -44.242 11.393 22.090 1.00 55.94 82 HIS A CA 1
ATOM 656 C C . HIS A 1 82 ? -45.046 10.777 23.256 1.00 55.94 82 HIS A C 1
ATOM 658 O O . HIS A 1 82 ? -46.104 10.197 23.028 1.00 55.94 82 HIS A O 1
ATOM 664 N N . ARG A 1 83 ? -44.567 10.881 24.505 1.00 55.97 83 ARG A N 1
ATOM 665 C CA . ARG A 1 83 ? -45.228 10.329 25.709 1.00 55.97 83 ARG A CA 1
ATOM 666 C C . ARG A 1 83 ? -46.083 11.340 26.496 1.00 55.97 83 ARG A C 1
ATOM 668 O O . ARG A 1 83 ? -46.349 11.111 27.674 1.00 55.97 83 ARG A O 1
ATOM 675 N N . ARG A 1 84 ? -46.493 12.447 25.871 1.00 49.56 84 ARG A N 1
ATOM 676 C CA . ARG A 1 84 ? -47.433 13.428 26.440 1.00 49.56 84 ARG A CA 1
ATOM 677 C C . ARG A 1 84 ? -48.756 13.424 25.698 1.00 49.56 84 ARG A C 1
ATOM 679 O O . ARG A 1 84 ? -48.712 13.257 24.461 1.00 49.56 84 ARG A O 1
#